Protein AF-A0A161HK12-F1 (afdb_monomer)

Mean predicted aligned error: 4.42 Å

Secondary structure (DSSP, 8-state):
-EE-TT-PEEPS--------EEEEEEEE-SSSTT-EEEEEEESS-S-EEEEETTTTEEEEE----PPPPGGG-TT-S-SS--EE--TT--EEEEE-SSEEEEEETTTTEEEEEEES-TT-------S--

Nearest PDB structures (foldseek):
  8fo9-assembly1_F  TM=5.777E-01  e=2.683E-02  Homo sapiens
  8u8b-assembly1_B  TM=6.575E-01  e=9.174E-02  Homo sapiens
  8fo7-assembly1_C  TM=6.459E-01  e=1.213E-01  Homo sapiens
  9cho-assembly1_A  TM=5.888E-01  e=7.336E-02  Homo sapiens
  8vh4-assembly1_A  TM=5.729E-01  e=1.604E-01  Homo sapiens

Sequence (129 aa):
QIITIRGEIQDAFDIHTNLHISDVAFQASFTEAHQYNVFGSSITQTDVLFVELSSGKVKMVKSLKEPLKPDEWPWNSKNRLIEGSGLFGQYLMTPSKESLFILDGRLNKLNCEITEVERGNTVIWVGEA

Organism: NCBI:txid1116239

Radius of gyration: 15.58 Å; Cα contacts (8 Å, |Δi|>4): 295; chains: 1; bounding box: 31×35×40 Å

Structure (mmCIF, N/CA/C/O backbone):
data_AF-A0A161HK12-F1
#
_entry.id   AF-A0A161HK12-F1
#
loop_
_atom_site.group_PDB
_atom_site.id
_atom_site.type_symbol
_atom_site.label_atom_id
_atom_site.label_alt_id
_atom_site.label_comp_id
_atom_site.label_asym_id
_atom_site.label_entity_id
_atom_site.label_seq_id
_atom_site.pdbx_PDB_ins_code
_atom_site.Cartn_x
_atom_site.Cartn_y
_atom_site.Cartn_z
_atom_site.occupancy
_atom_site.B_iso_or_equiv
_atom_site.auth_seq_id
_atom_site.auth_comp_id
_atom_site.auth_asym_id
_atom_site.auth_atom_id
_atom_site.pdbx_PDB_model_num
ATOM 1 N N . GLN A 1 1 ? 12.210 -8.780 -15.885 1.00 60.97 1 GLN A N 1
ATOM 2 C CA . GLN A 1 1 ? 11.974 -10.236 -15.998 1.00 60.97 1 GLN A CA 1
ATOM 3 C C . GLN A 1 1 ? 12.899 -10.781 -17.067 1.00 60.97 1 GLN A C 1
ATOM 5 O O . GLN A 1 1 ? 12.924 -10.233 -18.163 1.00 60.97 1 GLN A O 1
ATOM 10 N N . ILE A 1 2 ? 13.710 -11.779 -16.730 1.00 78.31 2 ILE A N 1
ATOM 11 C CA . ILE A 1 2 ? 14.674 -12.364 -17.664 1.00 78.31 2 ILE A CA 1
ATOM 12 C C . ILE A 1 2 ? 14.080 -13.694 -18.114 1.00 78.31 2 ILE A C 1
ATOM 14 O O . ILE A 1 2 ? 13.878 -14.592 -17.300 1.00 78.31 2 ILE A O 1
ATOM 18 N N . ILE A 1 3 ? 13.728 -13.780 -19.395 1.00 85.69 3 ILE A N 1
ATOM 19 C CA . ILE A 1 3 ? 13.258 -15.019 -20.016 1.00 85.69 3 ILE A CA 1
ATOM 20 C C . ILE A 1 3 ? 14.463 -15.635 -20.717 1.00 85.69 3 ILE A C 1
ATOM 22 O O . ILE A 1 3 ? 15.100 -14.980 -21.547 1.00 85.69 3 ILE A O 1
ATOM 26 N N . THR A 1 4 ? 14.813 -16.870 -20.369 1.00 87.56 4 THR A N 1
ATOM 27 C CA . THR A 1 4 ? 15.936 -17.556 -21.017 1.00 87.56 4 THR A CA 1
ATOM 28 C C . THR A 1 4 ? 15.602 -17.890 -22.468 1.00 87.56 4 THR A C 1
ATOM 30 O O . THR A 1 4 ? 14.441 -17.946 -22.868 1.00 87.56 4 THR A O 1
ATOM 33 N N . ILE A 1 5 ? 16.620 -18.223 -23.264 1.00 90.19 5 ILE A N 1
ATOM 34 C CA . ILE A 1 5 ? 16.427 -18.746 -24.629 1.00 90.19 5 ILE A CA 1
ATOM 35 C C . ILE A 1 5 ? 15.572 -20.029 -24.679 1.00 90.19 5 ILE A C 1
ATOM 37 O O . ILE A 1 5 ? 15.104 -20.409 -25.747 1.00 90.19 5 ILE A O 1
ATOM 41 N N . ARG A 1 6 ? 15.383 -20.707 -23.536 1.00 92.50 6 ARG A N 1
ATOM 42 C CA . ARG A 1 6 ? 14.535 -21.898 -23.384 1.00 92.50 6 ARG A CA 1
ATOM 43 C C . ARG A 1 6 ? 13.112 -21.567 -22.921 1.00 92.50 6 ARG A C 1
ATOM 45 O O . ARG A 1 6 ? 12.312 -22.480 -22.764 1.00 92.50 6 ARG A O 1
ATOM 52 N N . GLY A 1 7 ? 12.796 -20.289 -22.709 1.00 90.94 7 GLY A N 1
ATOM 53 C CA . GLY A 1 7 ? 11.497 -19.844 -22.204 1.00 90.94 7 GLY A CA 1
ATOM 54 C C . GLY A 1 7 ? 11.344 -19.955 -20.686 1.00 90.94 7 GLY A C 1
ATOM 55 O O . GLY A 1 7 ? 10.228 -19.860 -20.186 1.00 90.94 7 GLY A O 1
ATOM 56 N N . GLU A 1 8 ? 12.432 -20.159 -19.941 1.00 91.62 8 GLU A N 1
ATOM 57 C CA . GLU A 1 8 ? 12.371 -20.228 -18.478 1.00 91.62 8 GLU A CA 1
ATOM 58 C C . GLU A 1 8 ? 12.287 -18.810 -17.906 1.00 91.62 8 GLU A C 1
ATOM 60 O O . GLU A 1 8 ? 13.081 -17.937 -18.268 1.00 91.62 8 GLU A O 1
ATOM 65 N N . ILE A 1 9 ? 11.324 -18.585 -17.013 1.00 88.69 9 ILE A N 1
ATOM 66 C CA . ILE A 1 9 ? 11.205 -17.337 -16.260 1.00 88.69 9 ILE A CA 1
ATOM 67 C C . ILE A 1 9 ? 12.192 -17.406 -15.100 1.00 88.69 9 ILE A C 1
ATOM 69 O O . ILE A 1 9 ? 12.103 -18.309 -14.273 1.00 88.69 9 ILE A O 1
ATOM 73 N N . GLN A 1 10 ? 13.119 -16.454 -15.046 1.00 86.19 10 GLN A N 1
ATOM 74 C CA . GLN A 1 10 ? 14.027 -16.301 -13.914 1.00 86.19 10 GLN A CA 1
ATOM 75 C C . GLN A 1 10 ? 13.538 -15.213 -12.963 1.00 86.19 10 GLN A C 1
ATOM 77 O O . GLN A 1 10 ? 12.984 -14.192 -13.397 1.00 86.19 10 GLN A O 1
ATOM 82 N N . ASP A 1 11 ? 13.803 -15.423 -11.675 1.00 83.50 11 ASP A N 1
ATOM 83 C CA . ASP A 1 11 ? 13.587 -14.418 -10.644 1.00 83.50 11 ASP A CA 1
ATOM 84 C C . ASP A 1 11 ? 14.454 -13.191 -10.939 1.00 83.50 11 ASP A C 1
ATOM 86 O O . ASP A 1 11 ? 15.653 -13.296 -11.201 1.00 83.50 11 ASP A O 1
ATOM 90 N N . ALA A 1 12 ? 13.835 -12.008 -10.939 1.00 84.38 12 ALA A N 1
ATOM 91 C CA . ALA A 1 12 ? 14.561 -10.762 -11.177 1.00 84.38 12 ALA A CA 1
ATOM 92 C C . ALA A 1 12 ? 15.405 -10.362 -9.956 1.00 84.38 12 ALA A C 1
ATOM 94 O O . ALA A 1 12 ? 16.505 -9.836 -10.107 1.00 84.38 12 ALA A O 1
ATOM 95 N N . PHE A 1 13 ? 14.870 -10.600 -8.760 1.00 89.25 13 PHE A N 1
ATOM 96 C CA . PHE A 1 13 ? 15.496 -10.385 -7.461 1.00 89.25 13 PHE A CA 1
ATOM 97 C C . PHE A 1 13 ? 14.657 -11.084 -6.388 1.00 89.25 13 PHE A C 1
ATOM 99 O O . PHE A 1 13 ? 13.495 -11.418 -6.620 1.00 89.25 13 PHE A O 1
ATOM 106 N N . ASP A 1 14 ? 15.239 -11.235 -5.203 1.00 90.25 14 ASP A N 1
ATOM 107 C CA . ASP A 1 14 ? 14.567 -11.760 -4.020 1.00 90.25 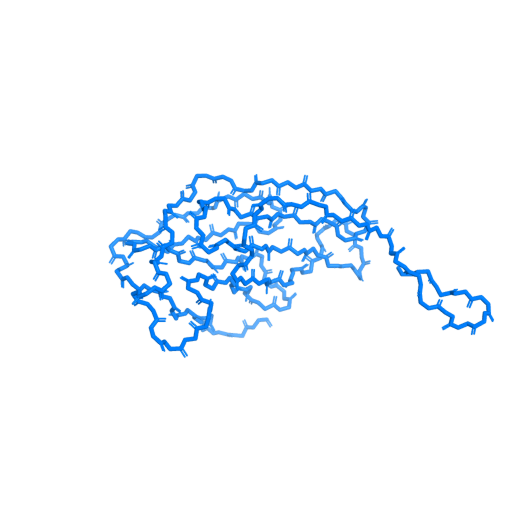14 ASP A CA 1
ATOM 108 C C . ASP A 1 14 ? 14.684 -10.748 -2.870 1.00 90.25 14 ASP A C 1
ATOM 110 O O . ASP A 1 14 ? 15.773 -10.241 -2.579 1.00 90.25 14 ASP A O 1
ATOM 114 N N . ILE A 1 15 ? 13.557 -10.418 -2.236 1.00 90.06 15 ILE A N 1
ATOM 115 C CA . ILE A 1 15 ? 13.480 -9.439 -1.148 1.00 90.06 15 ILE A CA 1
ATOM 116 C C . ILE A 1 15 ? 13.059 -10.147 0.127 1.00 90.06 15 ILE A C 1
ATOM 118 O O . ILE A 1 15 ? 11.923 -10.587 0.285 1.00 90.06 15 ILE A O 1
ATOM 122 N N . HIS A 1 16 ? 13.973 -10.139 1.089 1.00 91.38 16 HIS A N 1
ATOM 123 C CA . HIS A 1 16 ? 13.720 -10.635 2.428 1.00 91.38 16 HIS A CA 1
ATOM 124 C C . HIS A 1 16 ? 13.230 -9.486 3.307 1.00 91.38 16 HIS A C 1
ATOM 126 O O . HIS A 1 16 ? 13.942 -8.503 3.520 1.00 91.38 16 HIS A O 1
ATOM 132 N N . THR A 1 17 ? 12.015 -9.613 3.833 1.00 89.00 17 THR A N 1
ATOM 133 C CA . THR A 1 17 ? 11.422 -8.646 4.758 1.00 89.00 17 THR A CA 1
ATOM 134 C C . THR A 1 17 ? 10.916 -9.348 6.009 1.00 89.00 17 THR A C 1
ATOM 136 O O . THR A 1 17 ? 10.403 -10.461 5.956 1.00 89.00 17 THR A O 1
ATOM 139 N N . ASN A 1 18 ? 11.058 -8.682 7.150 1.00 91.81 18 ASN A N 1
ATOM 140 C CA . ASN A 1 18 ? 10.428 -9.079 8.406 1.00 91.81 18 ASN A CA 1
ATOM 141 C C . ASN A 1 18 ? 8.999 -8.521 8.538 1.00 91.81 18 ASN A C 1
ATOM 143 O O . ASN A 1 18 ? 8.345 -8.734 9.561 1.00 91.81 18 ASN A O 1
ATOM 147 N N . LEU A 1 19 ? 8.520 -7.774 7.538 1.00 92.94 19 LEU A N 1
ATOM 148 C CA . LEU A 1 19 ? 7.163 -7.253 7.500 1.00 92.94 19 LEU A CA 1
ATOM 149 C C . LEU A 1 19 ? 6.181 -8.395 7.223 1.00 92.94 19 LEU A C 1
ATOM 151 O O . LEU A 1 19 ? 6.286 -9.082 6.209 1.00 92.94 19 LEU A O 1
ATOM 155 N N . HIS A 1 20 ? 5.211 -8.586 8.111 1.00 94.62 20 HIS A N 1
ATOM 156 C CA . HIS A 1 20 ? 4.135 -9.545 7.886 1.00 94.62 20 HIS A CA 1
ATOM 157 C C . HIS A 1 20 ? 3.128 -8.899 6.936 1.00 94.62 20 HIS A C 1
ATOM 159 O O . HIS A 1 20 ? 2.291 -8.119 7.380 1.00 94.62 20 HIS A O 1
ATOM 165 N N . ILE A 1 21 ? 3.254 -9.157 5.633 1.00 95.94 21 ILE A N 1
ATOM 166 C CA . ILE A 1 21 ? 2.452 -8.478 4.606 1.00 95.94 21 ILE A CA 1
ATOM 167 C C . ILE A 1 21 ? 0.961 -8.801 4.774 1.00 95.94 21 ILE A C 1
ATOM 169 O O . ILE A 1 21 ? 0.581 -9.970 4.786 1.00 95.94 21 ILE A O 1
ATOM 173 N N . SER A 1 22 ? 0.128 -7.761 4.896 1.00 96.12 22 SER A N 1
ATOM 174 C CA . SER A 1 22 ? -1.340 -7.875 4.938 1.00 96.12 22 SER A CA 1
ATOM 175 C C . SER A 1 22 ? -1.927 -7.755 3.536 1.00 96.12 22 SER A C 1
ATOM 177 O O . SER A 1 22 ? -2.742 -8.578 3.124 1.00 96.12 22 SER A O 1
ATOM 179 N N . ASP A 1 23 ? -1.474 -6.758 2.777 1.00 96.75 23 ASP A N 1
ATOM 180 C CA . ASP A 1 23 ? -1.949 -6.479 1.429 1.00 96.75 23 ASP A CA 1
ATOM 181 C C . ASP A 1 23 ? -0.864 -5.818 0.571 1.00 96.75 23 ASP A C 1
ATOM 183 O O . ASP A 1 23 ? 0.114 -5.281 1.100 1.00 96.75 23 ASP A O 1
ATOM 187 N N . VAL A 1 24 ? -1.034 -5.852 -0.753 1.00 96.62 24 VAL A N 1
ATOM 188 C CA . VAL A 1 24 ? -0.117 -5.228 -1.715 1.00 96.62 24 VAL A CA 1
ATOM 189 C C . VAL A 1 24 ? -0.861 -4.447 -2.794 1.00 96.62 24 VAL A C 1
ATOM 191 O O . VAL A 1 24 ? -1.854 -4.917 -3.341 1.00 96.62 24 VAL A O 1
ATOM 194 N N . ALA A 1 25 ? -0.318 -3.287 -3.155 1.00 96.31 25 ALA A N 1
ATOM 195 C CA . ALA A 1 25 ? -0.808 -2.439 -4.235 1.00 96.31 25 ALA A CA 1
ATOM 196 C C . ALA A 1 25 ? 0.284 -2.197 -5.280 1.00 96.31 25 ALA A C 1
ATOM 198 O O . ALA A 1 25 ? 1.445 -1.947 -4.941 1.00 96.31 25 ALA A O 1
ATOM 199 N N . PHE A 1 26 ? -0.108 -2.221 -6.553 1.00 94.81 26 PHE A N 1
ATOM 200 C CA . PHE A 1 26 ? 0.763 -1.886 -7.676 1.00 94.81 26 PHE A CA 1
ATOM 201 C C . PHE A 1 26 ? 0.544 -0.435 -8.092 1.00 94.81 26 PHE A C 1
ATOM 203 O O . PHE A 1 26 ? -0.574 -0.023 -8.393 1.00 94.81 26 PHE A O 1
ATOM 210 N N . GLN A 1 27 ? 1.631 0.325 -8.140 1.00 94.88 27 GLN A N 1
ATOM 211 C CA . GLN A 1 27 ? 1.657 1.725 -8.546 1.00 94.88 27 GLN A CA 1
ATOM 212 C C . GLN A 1 27 ? 2.493 1.843 -9.818 1.00 94.88 27 GLN A C 1
ATOM 214 O O . GLN A 1 27 ? 3.619 1.350 -9.850 1.00 94.88 27 GLN A O 1
ATOM 219 N N . ALA A 1 28 ? 1.978 2.493 -10.862 1.00 93.56 28 ALA A N 1
ATOM 220 C CA . ALA A 1 28 ? 2.785 2.776 -12.050 1.00 93.56 28 ALA A CA 1
ATOM 221 C C . ALA A 1 28 ? 4.045 3.564 -11.651 1.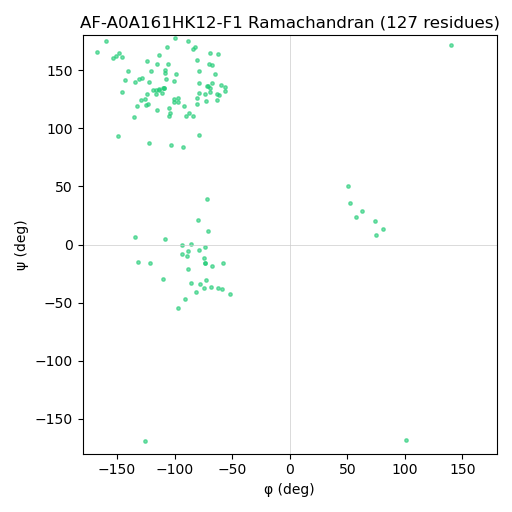00 93.56 28 ALA A C 1
ATOM 223 O O . ALA A 1 28 ? 3.973 4.488 -10.835 1.00 93.56 28 ALA A O 1
ATOM 224 N N . SER A 1 29 ? 5.205 3.184 -12.188 1.00 93.06 29 SER A N 1
ATOM 225 C CA . SER A 1 29 ? 6.460 3.852 -11.855 1.00 93.06 29 SER A CA 1
ATOM 226 C C . SER A 1 29 ? 6.487 5.270 -12.426 1.00 93.06 29 SER A C 1
ATOM 228 O O . SER A 1 29 ? 6.145 5.508 -13.583 1.00 93.06 29 SER A O 1
ATOM 230 N N . PHE A 1 30 ? 6.920 6.223 -11.599 1.00 91.81 30 PHE A N 1
ATOM 231 C CA . PHE A 1 30 ? 7.114 7.621 -11.996 1.00 91.81 30 PHE A CA 1
ATOM 232 C C . PHE A 1 30 ? 8.521 7.903 -12.536 1.00 91.81 30 PHE A C 1
ATOM 234 O O . PHE A 1 30 ? 8.765 9.000 -13.039 1.00 91.81 30 PHE A O 1
ATOM 241 N N . THR A 1 31 ? 9.442 6.950 -12.392 1.00 91.69 31 THR A N 1
ATOM 242 C CA . THR A 1 31 ? 10.855 7.068 -12.781 1.00 91.69 31 THR A CA 1
ATOM 243 C C . THR A 1 31 ? 11.198 6.206 -13.990 1.00 91.69 31 THR A C 1
ATOM 245 O O . THR A 1 31 ? 12.053 6.594 -14.777 1.00 91.69 31 THR A O 1
ATOM 248 N N . GLU A 1 32 ? 10.503 5.082 -14.175 1.00 92.38 32 GLU A N 1
ATOM 249 C CA . GLU A 1 32 ? 10.813 4.075 -15.192 1.00 92.38 32 GLU A CA 1
ATOM 250 C C . GLU A 1 32 ? 9.590 3.791 -16.073 1.00 92.38 32 GLU A C 1
ATOM 252 O O . GLU A 1 32 ? 8.516 3.434 -15.586 1.00 92.38 32 GLU A O 1
ATOM 257 N N . ALA A 1 33 ? 9.743 3.932 -17.391 1.00 90.44 33 ALA A N 1
ATOM 258 C CA . ALA A 1 33 ? 8.649 3.717 -18.334 1.00 90.44 33 ALA A CA 1
ATOM 259 C C . ALA A 1 33 ? 8.218 2.241 -18.378 1.00 90.44 33 ALA A C 1
ATOM 261 O O . ALA A 1 33 ? 9.053 1.338 -18.410 1.00 90.44 33 ALA A O 1
ATOM 262 N N . HIS A 1 34 ? 6.904 1.997 -18.431 1.00 88.81 34 HIS A N 1
ATOM 263 C CA . HIS A 1 34 ? 6.308 0.651 -18.470 1.00 88.81 34 HIS A CA 1
ATOM 264 C C . HIS A 1 34 ? 6.696 -0.253 -17.287 1.00 88.81 34 HIS A C 1
ATOM 266 O O . HIS A 1 34 ? 6.648 -1.477 -17.399 1.00 88.81 34 HIS A O 1
ATOM 272 N N . GLN A 1 35 ? 7.080 0.341 -16.157 1.00 91.94 35 GLN A N 1
ATOM 273 C CA . GLN A 1 35 ? 7.383 -0.374 -14.923 1.00 91.94 35 GLN A CA 1
ATOM 274 C C . GLN A 1 35 ? 6.372 -0.032 -13.834 1.00 91.94 35 GLN A C 1
ATOM 276 O O . GLN A 1 35 ? 5.657 0.969 -13.903 1.00 91.94 35 GLN A O 1
ATOM 281 N N . TYR A 1 36 ? 6.346 -0.870 -12.806 1.00 93.56 36 TYR A N 1
ATOM 282 C CA . TYR A 1 36 ? 5.536 -0.681 -11.611 1.00 93.56 36 TYR A CA 1
ATOM 283 C C . TYR A 1 36 ? 6.423 -0.691 -10.370 1.00 93.56 36 TYR A C 1
ATOM 285 O O . TYR A 1 36 ? 7.515 -1.252 -10.364 1.00 93.56 36 TYR A O 1
ATOM 293 N N . ASN A 1 37 ? 5.911 -0.096 -9.307 1.00 95.25 37 ASN A N 1
ATOM 294 C CA . ASN A 1 37 ? 6.413 -0.215 -7.953 1.00 95.25 37 ASN A CA 1
ATOM 295 C C . ASN A 1 37 ? 5.351 -0.914 -7.102 1.00 95.25 37 ASN A C 1
ATOM 297 O O . ASN A 1 37 ? 4.158 -0.865 -7.415 1.00 95.25 37 ASN A O 1
ATOM 301 N N . VAL A 1 38 ? 5.780 -1.550 -6.019 1.00 96.19 38 VAL A N 1
ATOM 302 C CA . VAL A 1 38 ? 4.890 -2.251 -5.090 1.00 96.19 38 VAL A CA 1
ATOM 303 C C . VAL A 1 38 ? 4.895 -1.540 -3.753 1.00 96.19 38 VAL A C 1
ATOM 305 O O . VAL A 1 38 ? 5.957 -1.220 -3.218 1.00 96.19 38 VAL A O 1
ATOM 308 N N . PHE A 1 39 ? 3.704 -1.338 -3.201 1.00 97.69 39 PHE A N 1
ATOM 309 C CA . PHE A 1 39 ? 3.517 -0.971 -1.806 1.00 97.69 39 PHE A CA 1
ATOM 310 C C . PHE A 1 39 ? 2.906 -2.146 -1.047 1.00 97.69 39 PHE A C 1
ATOM 312 O O . PHE A 1 39 ? 1.962 -2.755 -1.538 1.00 97.69 39 PHE A O 1
ATOM 319 N N . GLY A 1 40 ? 3.431 -2.465 0.134 1.00 97.44 40 GLY A N 1
ATOM 320 C CA . GLY A 1 40 ? 2.953 -3.561 0.975 1.00 97.44 40 GLY A CA 1
ATOM 321 C C . GLY A 1 40 ? 2.592 -3.081 2.374 1.00 97.44 40 GLY A C 1
ATOM 322 O O . GLY A 1 40 ? 3.443 -2.547 3.086 1.00 97.44 40 GLY A O 1
ATOM 323 N N . SER A 1 41 ? 1.340 -3.265 2.778 1.00 97.44 41 SER A N 1
ATOM 324 C CA . SER A 1 41 ? 0.886 -2.984 4.140 1.00 97.44 41 SER A CA 1
ATOM 325 C C . SER A 1 41 ? 1.256 -4.134 5.081 1.00 97.44 41 SER A C 1
ATOM 327 O O . SER A 1 41 ? 1.487 -5.262 4.646 1.00 97.44 41 SER A O 1
ATOM 329 N N . SER A 1 42 ? 1.303 -3.864 6.386 1.00 97.00 42 SER A N 1
ATOM 330 C CA . SER A 1 42 ? 1.587 -4.887 7.396 1.00 97.00 42 SER A CA 1
ATOM 331 C C . SER A 1 42 ? 0.367 -5.275 8.227 1.00 97.00 42 SER A C 1
ATOM 333 O O . SER A 1 42 ? -0.482 -4.436 8.529 1.00 97.00 42 SER A O 1
ATOM 335 N N . ILE A 1 43 ? 0.334 -6.545 8.640 1.00 96.00 43 ILE A N 1
ATOM 336 C CA . ILE A 1 43 ? -0.636 -7.121 9.571 1.00 96.00 43 ILE A CA 1
ATOM 337 C C . ILE A 1 43 ? -0.447 -6.568 10.985 1.00 96.00 43 ILE A C 1
ATOM 339 O O . ILE A 1 43 ? -1.427 -6.392 11.703 1.00 96.00 43 ILE A O 1
ATOM 343 N N . THR A 1 44 ? 0.789 -6.320 11.414 1.00 94.88 44 THR A N 1
ATOM 344 C CA . THR A 1 44 ? 1.104 -6.004 12.821 1.00 94.88 44 THR A CA 1
ATOM 345 C C . THR A 1 44 ? 2.002 -4.793 12.999 1.00 94.88 44 THR A C 1
ATOM 347 O O . THR A 1 44 ? 2.136 -4.305 14.111 1.00 94.88 44 THR A O 1
ATOM 350 N N . GLN A 1 45 ? 2.654 -4.331 11.939 1.00 96.81 45 GLN A N 1
ATOM 351 C CA . GLN A 1 45 ? 3.628 -3.252 11.997 1.00 96.81 45 GLN A CA 1
ATOM 352 C C . GLN A 1 45 ? 3.035 -1.965 11.422 1.00 96.81 45 GLN A C 1
ATOM 354 O O . GLN A 1 45 ? 2.115 -1.976 10.600 1.00 96.81 45 GLN A O 1
ATOM 359 N N . THR A 1 46 ? 3.581 -0.832 11.851 1.00 97.00 46 THR A N 1
ATOM 360 C CA . THR A 1 46 ? 3.105 0.486 11.430 1.00 97.00 46 THR A CA 1
ATOM 361 C C . THR A 1 46 ? 3.589 0.855 10.035 1.00 97.00 46 THR A C 1
ATOM 363 O O . THR A 1 46 ? 2.836 1.467 9.284 1.00 97.00 46 THR A O 1
ATOM 366 N N . ASP A 1 47 ? 4.789 0.435 9.647 1.00 96.44 47 ASP A N 1
ATOM 367 C CA . ASP A 1 47 ? 5.397 0.795 8.369 1.00 96.44 47 ASP A CA 1
ATOM 368 C C . ASP A 1 47 ? 4.714 0.144 7.148 1.00 96.44 47 ASP A C 1
ATOM 370 O O . ASP A 1 47 ? 4.121 -0.934 7.229 1.00 96.44 47 ASP A O 1
ATOM 374 N N . VAL A 1 48 ? 4.861 0.792 5.990 1.00 97.75 48 VAL A N 1
ATOM 375 C CA . VAL A 1 48 ? 4.504 0.253 4.668 1.00 97.75 48 VAL A CA 1
ATOM 376 C C . VAL A 1 48 ? 5.780 -0.006 3.872 1.00 97.75 48 VAL A C 1
ATOM 378 O O . VAL A 1 48 ? 6.648 0.863 3.762 1.00 97.75 48 VAL A O 1
ATOM 381 N N . LEU A 1 49 ? 5.897 -1.200 3.304 1.00 97.88 49 LEU A N 1
ATOM 382 C CA . LEU A 1 49 ? 6.973 -1.571 2.393 1.00 97.88 49 LEU A CA 1
ATOM 383 C C . LEU A 1 49 ? 6.793 -0.845 1.059 1.00 97.88 49 LEU A C 1
ATOM 385 O O . LEU A 1 49 ? 5.695 -0.826 0.520 1.00 97.88 49 LEU A O 1
ATOM 389 N N . PHE A 1 50 ? 7.867 -0.303 0.502 1.00 97.56 50 PHE A N 1
ATOM 390 C CA . PHE A 1 50 ? 7.959 0.139 -0.886 1.00 97.56 50 PHE A CA 1
ATOM 391 C C . PHE A 1 50 ? 9.058 -0.655 -1.589 1.00 97.56 50 PHE A C 1
ATOM 393 O O . PHE A 1 50 ? 10.171 -0.759 -1.065 1.00 97.56 50 PHE A O 1
ATOM 400 N N . VAL A 1 51 ? 8.763 -1.157 -2.784 1.00 96.81 51 VAL A N 1
ATOM 401 C CA . VAL A 1 51 ? 9.714 -1.846 -3.658 1.00 96.81 51 VAL A CA 1
ATOM 402 C C . VAL A 1 51 ? 9.661 -1.239 -5.053 1.00 96.81 51 VAL A C 1
ATOM 404 O O . VAL A 1 51 ? 8.609 -1.219 -5.692 1.00 96.81 51 VAL A O 1
ATOM 407 N N . GLU A 1 52 ? 10.810 -0.797 -5.550 1.00 95.44 52 GLU A N 1
ATOM 408 C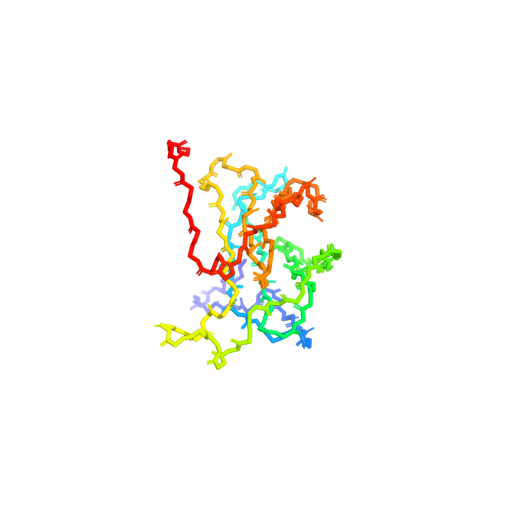 CA . GLU A 1 52 ? 10.988 -0.427 -6.951 1.00 95.44 52 GLU A CA 1
ATOM 409 C C . GLU A 1 52 ? 11.294 -1.685 -7.776 1.00 95.44 52 GLU A C 1
ATOM 411 O O . GLU A 1 52 ? 12.366 -2.272 -7.631 1.00 95.44 52 GLU A O 1
ATOM 416 N N . LEU A 1 53 ? 10.367 -2.128 -8.637 1.00 93.12 53 LEU A N 1
ATOM 417 C CA . LEU A 1 53 ? 10.526 -3.408 -9.349 1.00 93.12 53 LEU A CA 1
ATOM 418 C C . LEU A 1 53 ? 11.567 -3.360 -10.474 1.00 93.12 53 LEU A C 1
ATOM 420 O O . LEU A 1 53 ? 12.004 -4.408 -10.942 1.00 93.12 53 LEU A O 1
ATOM 424 N N . SER A 1 54 ? 11.974 -2.174 -10.927 1.00 92.31 54 SER A N 1
ATOM 425 C CA . SER A 1 54 ? 13.028 -2.047 -11.939 1.00 92.31 54 SER A CA 1
ATOM 426 C C . SER A 1 54 ? 14.418 -2.358 -11.378 1.00 92.31 54 SER A C 1
ATOM 428 O O . SER A 1 54 ? 15.273 -2.853 -12.109 1.00 92.31 54 SER A O 1
ATOM 430 N N . SER A 1 55 ? 14.643 -2.082 -10.089 1.00 92.31 55 SER A N 1
ATOM 431 C CA . SER A 1 55 ? 15.959 -2.161 -9.445 1.00 92.31 55 SER A CA 1
ATOM 432 C C . SER A 1 55 ? 16.020 -3.129 -8.260 1.00 92.31 55 SER A C 1
ATOM 434 O O . SER A 1 55 ? 17.110 -3.477 -7.811 1.00 92.31 55 SER A O 1
ATOM 436 N N . GLY A 1 56 ? 14.870 -3.540 -7.720 1.00 92.81 56 GLY A N 1
ATOM 437 C CA . GLY A 1 56 ? 14.768 -4.282 -6.461 1.00 92.81 56 GLY A CA 1
ATOM 438 C C . GLY A 1 56 ? 15.000 -3.412 -5.219 1.00 92.81 56 GLY A C 1
ATOM 439 O O . GLY A 1 56 ? 15.117 -3.935 -4.111 1.00 92.81 56 GLY A O 1
ATOM 440 N N . LYS A 1 57 ? 15.092 -2.082 -5.363 1.00 94.75 57 LYS A N 1
ATOM 441 C CA . LYS A 1 57 ? 15.350 -1.177 -4.240 1.00 94.75 57 LYS A CA 1
ATOM 442 C C . LYS A 1 57 ? 14.159 -1.125 -3.291 1.00 94.75 57 LYS A C 1
ATOM 444 O O . LYS A 1 57 ? 13.029 -0.858 -3.692 1.00 94.75 57 LYS A O 1
ATOM 449 N N . VAL A 1 58 ? 14.455 -1.284 -2.005 1.00 95.75 58 VAL A N 1
ATOM 450 C CA . VAL A 1 58 ? 13.461 -1.301 -0.930 1.00 95.75 58 VAL A CA 1
ATOM 451 C C . VAL A 1 58 ? 13.522 -0.021 -0.099 1.00 95.75 58 VAL A C 1
ATOM 453 O O . VAL A 1 58 ? 14.600 0.510 0.182 1.00 95.75 58 VAL A O 1
ATOM 456 N N . LYS A 1 59 ? 12.360 0.471 0.333 1.00 96.00 59 LYS A N 1
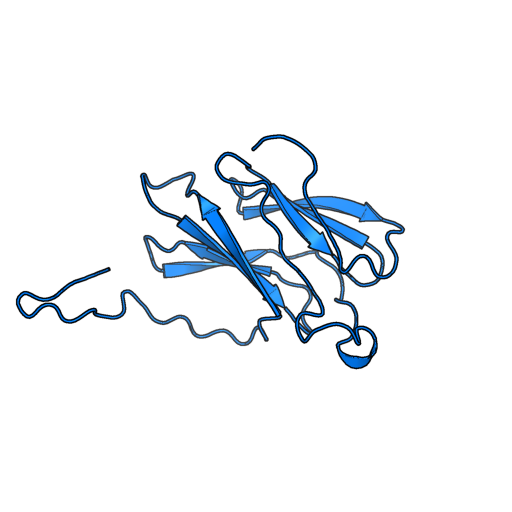ATOM 457 C CA . LYS A 1 59 ? 12.218 1.562 1.307 1.00 96.00 59 LYS A CA 1
ATOM 458 C C . LYS A 1 59 ? 11.064 1.255 2.259 1.00 96.00 59 LYS A C 1
ATOM 460 O O . LYS A 1 59 ? 10.080 0.652 1.862 1.00 96.00 59 LYS A O 1
ATOM 465 N N . MET A 1 60 ? 11.163 1.733 3.496 1.00 96.44 60 MET A N 1
ATOM 466 C CA . MET A 1 60 ? 10.043 1.730 4.439 1.00 96.44 60 MET A CA 1
ATOM 467 C C . MET A 1 60 ? 9.412 3.120 4.499 1.00 96.44 60 MET A C 1
ATOM 469 O O . MET A 1 60 ? 10.102 4.116 4.744 1.00 96.44 60 MET A O 1
ATOM 473 N N . VAL A 1 61 ? 8.105 3.189 4.270 1.00 97.06 61 VAL A N 1
ATOM 474 C CA . VAL A 1 61 ? 7.288 4.377 4.510 1.00 97.06 61 VAL A CA 1
ATOM 475 C C . VAL A 1 61 ? 6.828 4.335 5.963 1.00 97.06 61 VAL A C 1
ATOM 477 O O . VAL A 1 61 ? 6.083 3.443 6.360 1.00 97.06 61 VAL A O 1
ATOM 480 N N . LYS A 1 62 ? 7.323 5.293 6.749 1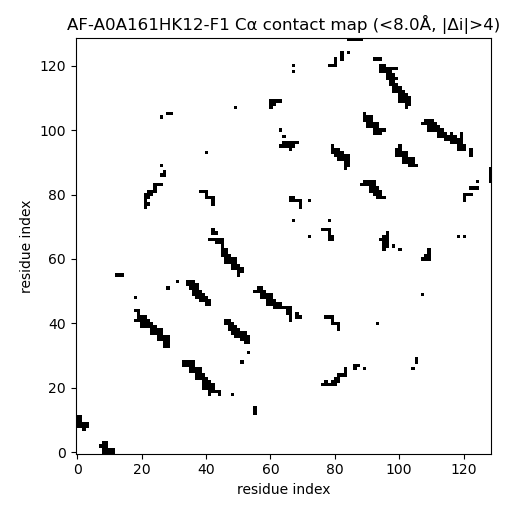.00 95.38 62 LYS A N 1
ATOM 481 C CA . LYS A 1 62 ? 7.134 5.364 8.202 1.00 95.38 62 LYS A CA 1
ATOM 482 C C . LYS A 1 62 ? 6.025 6.340 8.591 1.00 95.38 62 LYS A C 1
ATOM 484 O O . LYS A 1 62 ? 5.498 7.058 7.742 1.00 95.38 62 LYS A O 1
ATOM 489 N N . SER A 1 63 ? 5.765 6.419 9.897 1.00 95.19 63 SER A N 1
ATOM 490 C CA . SER A 1 63 ? 4.849 7.378 10.537 1.00 95.19 63 SER A CA 1
ATOM 491 C C . SER A 1 63 ? 3.361 7.092 10.337 1.00 95.19 63 SER A C 1
ATOM 493 O O . SER A 1 63 ? 2.540 7.987 10.512 1.00 95.19 63 SER A O 1
ATOM 495 N N . LEU A 1 64 ? 3.002 5.854 9.999 1.00 96.75 64 LEU A N 1
ATOM 496 C CA . LEU A 1 64 ? 1.619 5.405 10.107 1.00 96.75 64 LEU A CA 1
ATOM 497 C C . LEU A 1 64 ? 1.368 4.834 11.516 1.00 96.75 64 LEU A C 1
ATOM 499 O O . LEU A 1 64 ? 2.282 4.724 12.336 1.00 96.75 64 LEU A O 1
ATOM 503 N N . LYS A 1 65 ? 0.115 4.478 11.798 1.00 97.19 65 LYS A N 1
ATOM 504 C CA . LYS A 1 65 ? -0.332 3.930 13.087 1.00 97.19 65 LYS A CA 1
ATOM 505 C C . LYS A 1 65 ? -0.630 2.434 13.002 1.00 97.19 65 LYS A C 1
ATOM 507 O O . LYS A 1 65 ? -0.669 1.863 11.912 1.00 97.19 65 LYS A O 1
ATOM 512 N N . GLU A 1 66 ? -0.839 1.830 14.168 1.00 96.25 66 GLU A N 1
ATOM 513 C CA . GLU A 1 66 ? -1.122 0.402 14.324 1.00 96.25 66 GLU A CA 1
ATOM 514 C C . GLU A 1 66 ? -2.347 -0.036 13.501 1.00 96.25 66 GLU A C 1
ATOM 516 O O . GLU A 1 66 ? -3.393 0.626 13.567 1.00 96.25 66 GLU A O 1
ATOM 521 N N . PRO A 1 67 ? -2.254 -1.138 12.734 1.00 96.12 67 PRO A N 1
ATOM 522 C CA . PRO A 1 67 ? -3.412 -1.710 12.060 1.00 96.12 67 PRO A CA 1
ATOM 523 C C . PRO A 1 67 ? -4.484 -2.182 13.042 1.00 96.12 67 PRO A C 1
ATOM 525 O O . PRO A 1 67 ? -4.241 -2.387 14.234 1.00 96.12 67 PRO A O 1
ATOM 528 N N . LEU A 1 68 ? -5.685 -2.408 12.511 1.00 95.31 68 LEU A N 1
ATOM 529 C CA . LEU A 1 68 ? -6.713 -3.161 13.219 1.00 95.31 68 LEU A CA 1
ATOM 530 C C . LEU A 1 68 ? -6.181 -4.572 13.508 1.00 95.31 68 LEU A C 1
ATOM 532 O O . LEU A 1 68 ? -5.553 -5.170 12.634 1.00 95.31 68 LEU A O 1
ATOM 536 N N . LYS A 1 69 ? -6.399 -5.135 14.700 1.00 94.06 69 LYS A N 1
ATOM 537 C CA . LYS A 1 69 ? -5.897 -6.492 14.974 1.00 94.06 69 LYS A CA 1
ATOM 538 C C . LYS A 1 69 ? -6.605 -7.511 14.071 1.00 94.06 69 LYS A C 1
ATOM 540 O O . LYS A 1 69 ? -7.794 -7.335 13.808 1.00 94.06 69 LYS A O 1
ATOM 545 N N . PRO A 1 70 ? -5.937 -8.599 13.644 1.00 92.56 70 PRO A N 1
ATOM 546 C CA . PRO A 1 70 ? -6.577 -9.638 12.833 1.00 92.56 70 PRO A CA 1
ATOM 547 C C . PRO A 1 70 ? -7.877 -10.177 13.445 1.00 92.56 70 PRO A C 1
ATOM 549 O O . PRO A 1 70 ? -8.884 -10.269 12.755 1.00 92.56 70 PRO A O 1
ATOM 552 N N . ASP A 1 71 ? -7.891 -10.419 14.759 1.00 92.88 71 ASP A N 1
ATOM 553 C CA . ASP A 1 71 ? -9.071 -10.924 15.478 1.00 92.88 71 ASP A CA 1
ATOM 554 C C . ASP A 1 71 ? -10.234 -9.912 15.539 1.00 92.88 71 ASP A C 1
ATOM 556 O O . ASP A 1 71 ? -11.377 -10.281 15.801 1.00 92.88 71 ASP A O 1
ATOM 560 N N . GLU A 1 72 ? -9.959 -8.626 15.300 1.00 92.50 72 GLU A N 1
ATOM 561 C CA . GLU A 1 72 ? -10.965 -7.559 15.243 1.00 92.50 72 GLU A CA 1
ATOM 562 C C . GLU A 1 72 ? -11.558 -7.395 13.826 1.00 92.50 72 GLU A C 1
ATOM 564 O O . GLU A 1 72 ? -12.504 -6.620 13.651 1.00 92.50 72 GLU A O 1
ATOM 569 N N . TRP A 1 73 ? -11.044 -8.122 12.822 1.00 91.88 73 TRP A N 1
ATOM 570 C CA . TRP A 1 73 ? -11.488 -8.072 11.425 1.00 91.88 73 TRP A CA 1
ATOM 571 C C . TRP A 1 73 ? -11.944 -9.452 10.907 1.00 91.88 73 TRP A C 1
ATOM 573 O O . TRP A 1 73 ? -11.169 -10.179 10.290 1.00 91.88 73 TRP A O 1
ATOM 583 N N . PRO A 1 74 ? -13.221 -9.831 11.098 1.00 90.38 74 PRO A N 1
ATOM 584 C CA . PRO A 1 74 ? -13.692 -11.189 10.802 1.00 90.38 74 PRO A CA 1
ATOM 585 C C . PRO A 1 74 ? -13.959 -11.461 9.311 1.00 90.38 74 PRO A C 1
ATOM 587 O O . PRO A 1 74 ? -14.325 -12.577 8.949 1.00 90.38 74 PRO A O 1
ATOM 590 N N . TRP A 1 75 ? -13.842 -10.453 8.443 1.00 90.38 75 TRP A N 1
ATOM 591 C CA . TRP A 1 75 ? -14.327 -10.535 7.062 1.00 90.38 75 TRP A CA 1
ATOM 592 C C . TRP A 1 75 ? -13.323 -11.160 6.090 1.00 90.38 75 TRP A C 1
ATOM 594 O O . TRP A 1 75 ? -13.731 -11.818 5.135 1.00 90.38 75 TRP A O 1
ATOM 604 N N . ASN A 1 76 ? -12.020 -10.952 6.300 1.00 88.38 76 ASN A N 1
ATOM 605 C CA . ASN A 1 76 ? -10.951 -11.568 5.512 1.00 88.38 76 ASN A CA 1
ATOM 606 C C . ASN A 1 76 ? -9.615 -11.548 6.280 1.00 88.38 76 ASN A C 1
ATOM 608 O O . ASN A 1 76 ? -9.510 -10.960 7.352 1.00 88.38 76 ASN A O 1
ATOM 612 N N . SER A 1 77 ? -8.576 -12.166 5.716 1.00 89.62 77 SER A N 1
ATOM 613 C CA . SER A 1 77 ? -7.236 -12.206 6.320 1.00 89.62 77 SER A CA 1
ATOM 614 C C . SER A 1 77 ? -6.451 -10.889 6.218 1.00 89.62 77 SER A C 1
ATOM 616 O O . SER A 1 77 ? -5.407 -10.758 6.852 1.00 89.62 77 SER A O 1
ATOM 618 N N . LYS A 1 78 ? -6.920 -9.926 5.414 1.00 94.00 78 LYS A N 1
ATOM 619 C CA . LYS A 1 78 ? -6.276 -8.628 5.178 1.00 94.00 78 LYS A CA 1
ATOM 620 C C . LYS A 1 78 ? -6.822 -7.592 6.158 1.00 94.00 78 LYS A C 1
ATOM 622 O O . LYS A 1 78 ? -7.727 -6.818 5.852 1.00 94.00 78 LYS A O 1
ATOM 627 N N . ASN A 1 79 ? -6.261 -7.557 7.358 1.00 94.81 79 ASN A N 1
ATOM 628 C CA . ASN A 1 79 ? -6.624 -6.597 8.408 1.00 94.81 79 ASN A CA 1
ATOM 629 C C . ASN A 1 79 ? -6.115 -5.157 8.167 1.00 94.81 79 ASN A C 1
ATOM 631 O O . ASN A 1 79 ? -6.371 -4.274 8.988 1.00 94.81 79 ASN A O 1
ATOM 635 N N . ARG A 1 80 ? -5.376 -4.926 7.072 1.00 96.12 80 ARG A N 1
ATOM 636 C CA . ARG A 1 80 ? -4.904 -3.608 6.649 1.00 96.12 80 ARG A CA 1
ATOM 637 C C . ARG A 1 80 ? -4.800 -3.529 5.127 1.00 96.12 80 ARG A C 1
ATOM 639 O O . ARG A 1 80 ? -3.766 -3.877 4.563 1.00 96.12 80 ARG A O 1
ATOM 646 N N . LEU A 1 81 ? -5.845 -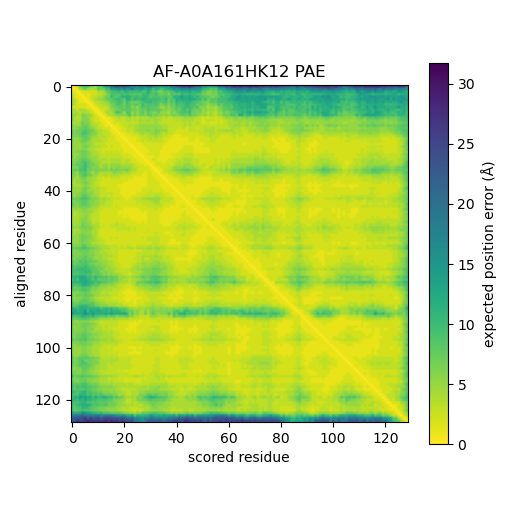3.059 4.457 1.00 95.75 81 LEU A N 1
ATOM 647 C CA . LEU A 1 81 ? -5.815 -2.907 2.995 1.00 95.75 81 LEU A CA 1
ATOM 648 C C . LEU A 1 81 ? -4.836 -1.815 2.540 1.00 95.75 81 LEU A C 1
ATOM 650 O O . LEU A 1 81 ? -4.551 -0.864 3.277 1.00 95.75 81 LEU A O 1
ATOM 654 N N . ILE A 1 82 ? -4.332 -1.934 1.315 1.00 97.00 82 ILE A N 1
ATOM 655 C CA . ILE A 1 82 ? -3.666 -0.831 0.624 1.00 97.00 82 ILE A CA 1
ATOM 656 C C . ILE A 1 82 ? -4.211 -0.710 -0.797 1.00 97.00 82 ILE A C 1
ATOM 658 O O . ILE A 1 82 ? -4.104 -1.626 -1.597 1.00 97.00 82 ILE A O 1
ATOM 662 N N . GLU A 1 83 ? -4.799 0.439 -1.112 1.00 95.50 83 GLU A N 1
ATOM 663 C CA . GLU A 1 83 ? -5.532 0.640 -2.363 1.00 95.50 83 GLU A CA 1
ATOM 664 C C . GLU A 1 83 ? -4.953 1.820 -3.141 1.00 95.50 83 GLU A C 1
ATOM 666 O O . GLU A 1 83 ? -4.925 2.954 -2.651 1.00 95.50 83 GLU A O 1
ATOM 671 N N . GLY A 1 84 ? -4.493 1.570 -4.366 1.00 94.75 84 GLY A N 1
ATOM 672 C CA . GLY A 1 84 ? -4.020 2.613 -5.279 1.00 94.75 84 GLY A CA 1
ATOM 673 C C . GLY A 1 84 ? -5.178 3.354 -5.949 1.00 94.75 84 GLY A C 1
ATOM 674 O O . GLY A 1 84 ? -6.221 2.768 -6.218 1.00 94.75 84 GLY A O 1
ATOM 675 N N . SER A 1 85 ? -4.985 4.635 -6.269 1.00 91.62 85 SER A N 1
ATOM 676 C CA . SER A 1 85 ? -5.999 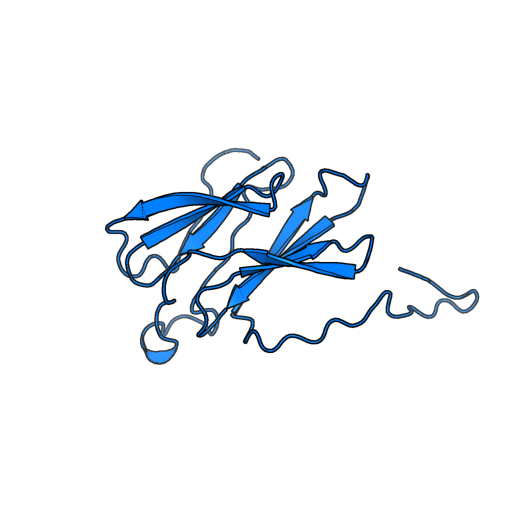5.487 -6.928 1.00 91.62 85 SER A CA 1
ATOM 677 C C . SER A 1 85 ? -6.275 5.157 -8.407 1.00 91.62 85 SER A C 1
ATOM 679 O O . SER A 1 85 ? -6.947 5.922 -9.090 1.00 91.62 85 SER A O 1
ATOM 681 N N . GLY A 1 86 ? -5.792 4.017 -8.909 1.00 85.12 86 GLY A N 1
ATOM 682 C CA . GLY A 1 86 ? -5.979 3.555 -10.287 1.00 85.12 86 GLY A CA 1
ATOM 683 C C . GLY A 1 86 ? -4.767 3.795 -11.195 1.00 85.12 86 GLY A C 1
ATOM 684 O O . GLY A 1 86 ? -3.669 4.086 -10.724 1.00 85.12 86 GLY A O 1
ATOM 685 N N . LEU A 1 87 ? -4.952 3.628 -12.511 1.00 77.75 87 LEU A N 1
ATOM 686 C CA . LEU A 1 87 ? -3.853 3.545 -13.489 1.00 77.75 87 LEU A CA 1
ATOM 687 C C . LEU A 1 87 ? -3.005 4.826 -13.572 1.00 77.75 87 LEU A C 1
ATOM 689 O O . LEU A 1 87 ? -1.786 4.741 -13.719 1.00 77.75 87 LEU A O 1
ATOM 693 N N . PHE A 1 88 ? -3.641 5.993 -13.455 1.00 77.94 88 PHE A N 1
ATOM 694 C CA . PHE A 1 88 ? -2.983 7.305 -13.507 1.00 77.94 88 PHE A CA 1
ATOM 695 C C . PHE A 1 88 ? -2.928 8.000 -12.141 1.00 77.94 88 PHE A C 1
ATOM 697 O O . PHE A 1 88 ? -2.460 9.135 -12.020 1.00 77.94 88 PHE A O 1
ATOM 704 N N . GLY A 1 89 ? -3.382 7.305 -11.100 1.00 88.50 89 GLY A N 1
ATOM 705 C CA . GLY A 1 89 ? -3.439 7.812 -9.744 1.00 88.50 89 GLY A CA 1
ATOM 706 C C . GLY A 1 89 ? -2.053 7.934 -9.110 1.00 88.50 89 GLY A C 1
ATOM 707 O O . GLY A 1 89 ? -1.223 7.040 -9.238 1.00 88.50 89 GLY A O 1
ATOM 708 N N . GLN A 1 90 ? -1.781 9.043 -8.418 1.00 93.75 90 GLN A N 1
ATOM 709 C CA . GLN A 1 90 ? -0.525 9.246 -7.676 1.00 93.75 90 GLN A CA 1
ATOM 710 C C . GLN A 1 90 ? -0.587 8.719 -6.240 1.00 93.75 90 GLN A C 1
ATOM 712 O O . GLN A 1 90 ? 0.451 8.498 -5.615 1.00 93.75 90 GLN A O 1
ATOM 717 N N . TYR A 1 91 ? -1.789 8.567 -5.696 1.00 96.00 91 TYR A N 1
ATOM 718 C CA . TYR A 1 91 ? -1.984 8.354 -4.271 1.00 96.00 91 TYR A CA 1
ATOM 719 C C . TYR A 1 91 ? -2.420 6.928 -3.959 1.00 96.00 91 TYR A C 1
ATOM 721 O O . TYR A 1 91 ? -3.122 6.289 -4.746 1.00 96.00 91 TYR A O 1
ATOM 729 N N . LEU A 1 92 ? -2.037 6.453 -2.778 1.00 96.88 92 LEU A N 1
ATOM 730 C CA . LEU A 1 92 ? -2.523 5.202 -2.207 1.00 96.88 92 LEU A CA 1
ATOM 731 C C . LEU A 1 92 ? -3.202 5.474 -0.868 1.00 96.88 92 LEU A C 1
ATOM 733 O O . LEU A 1 92 ? -2.811 6.391 -0.148 1.00 96.88 92 LEU A O 1
ATOM 737 N N . MET A 1 93 ? -4.199 4.667 -0.531 1.00 97.00 93 MET A N 1
ATOM 738 C CA . MET A 1 93 ? -4.904 4.693 0.746 1.00 97.00 93 MET A CA 1
ATOM 739 C C . MET A 1 93 ? -4.563 3.453 1.555 1.00 97.00 93 MET A C 1
ATOM 741 O O . MET A 1 93 ? -4.605 2.347 1.027 1.00 97.00 93 MET A O 1
ATOM 745 N N . THR A 1 94 ? -4.275 3.614 2.844 1.00 97.69 94 THR A N 1
ATOM 746 C CA . THR A 1 94 ? -4.185 2.480 3.771 1.00 97.69 94 THR A CA 1
ATOM 747 C C . THR A 1 94 ? -4.684 2.878 5.162 1.00 97.69 94 THR A C 1
ATOM 749 O O . THR A 1 94 ? -4.298 3.936 5.672 1.00 97.69 94 THR A O 1
ATOM 752 N N . PRO A 1 95 ? -5.570 2.089 5.791 1.00 97.25 95 PRO A N 1
ATOM 753 C CA . PRO A 1 95 ? -6.120 2.424 7.092 1.00 97.25 95 PRO A CA 1
ATOM 754 C C . PRO A 1 95 ? -5.201 1.989 8.242 1.00 97.25 95 PRO A C 1
ATOM 756 O O . PRO A 1 95 ? -4.235 1.235 8.080 1.00 97.25 95 PRO A O 1
ATOM 759 N N . SER A 1 96 ? -5.522 2.483 9.430 1.00 96.19 96 SER A N 1
ATOM 760 C CA . SER A 1 96 ? -5.105 1.968 10.733 1.00 96.19 96 SER A CA 1
ATOM 761 C C . SER A 1 96 ? -6.348 1.717 11.589 1.00 96.19 96 SER A C 1
ATOM 763 O O . SER A 1 96 ? -7.476 1.754 11.096 1.00 96.19 96 SER A O 1
ATOM 765 N N . LYS A 1 97 ? -6.162 1.457 12.885 1.00 95.50 97 LYS A N 1
ATOM 766 C CA . LYS A 1 97 ? -7.277 1.270 13.817 1.00 95.50 97 LYS A CA 1
ATOM 767 C C . LYS A 1 97 ? -8.224 2.484 13.904 1.00 95.50 97 LYS A C 1
ATOM 769 O O . LYS A 1 97 ? -9.432 2.286 14.026 1.00 95.50 97 LYS A O 1
ATOM 774 N N . GLU A 1 98 ? -7.683 3.704 13.859 1.00 96.25 98 GLU A N 1
ATOM 775 C CA . GLU A 1 98 ? -8.403 4.962 14.173 1.00 96.25 98 GLU A CA 1
ATOM 776 C C . GLU A 1 98 ? -8.147 6.093 13.154 1.00 96.25 98 GLU A C 1
ATOM 778 O O . GLU A 1 98 ? -8.585 7.230 13.348 1.00 96.25 98 GLU A O 1
ATOM 783 N N . SER A 1 99 ? -7.433 5.796 12.066 1.00 97.12 99 SER A N 1
ATOM 784 C CA . SER A 1 99 ? -7.093 6.770 11.029 1.00 97.12 99 SER A CA 1
ATOM 785 C C . SER A 1 99 ? -7.059 6.133 9.642 1.00 97.12 99 SER A C 1
ATOM 787 O O . SER A 1 99 ? -6.872 4.927 9.485 1.00 97.12 99 SER A O 1
ATOM 789 N N . LEU A 1 100 ? -7.140 6.972 8.615 1.00 97.25 100 LEU A N 1
ATOM 790 C CA . LEU A 1 100 ? -6.856 6.629 7.226 1.00 97.25 100 LEU A CA 1
ATOM 791 C C . LEU A 1 100 ? -5.645 7.430 6.740 1.00 97.25 100 LEU A C 1
ATOM 793 O O . LEU A 1 100 ? -5.573 8.639 6.948 1.00 97.25 100 LEU A O 1
ATOM 797 N N . PHE A 1 101 ? -4.689 6.777 6.086 1.00 97.81 101 PHE A N 1
ATOM 798 C CA . PHE A 1 101 ? -3.481 7.424 5.576 1.00 97.81 101 PHE A CA 1
ATOM 799 C C . PHE A 1 101 ? -3.503 7.504 4.055 1.00 97.81 101 PHE A C 1
ATOM 801 O O . PHE A 1 101 ? -3.781 6.509 3.384 1.00 97.81 101 PHE A O 1
ATOM 808 N N . ILE A 1 102 ? -3.139 8.672 3.524 1.00 97.44 102 ILE A N 1
ATOM 809 C CA . ILE A 1 102 ? -2.862 8.872 2.102 1.00 97.44 102 ILE A CA 1
ATOM 810 C C . ILE A 1 102 ? -1.349 8.873 1.905 1.00 97.44 102 ILE A C 1
ATOM 812 O O . ILE A 1 102 ? -0.635 9.684 2.500 1.00 97.44 102 ILE A O 1
ATOM 816 N N . LEU A 1 103 ? -0.851 7.985 1.056 1.00 97.81 103 LEU A N 1
ATOM 817 C CA . LEU A 1 103 ? 0.551 7.905 0.660 1.00 97.81 103 LEU A CA 1
ATOM 818 C C . LEU A 1 103 ? 0.738 8.556 -0.709 1.00 97.81 103 LEU A C 1
ATOM 820 O O . LEU A 1 103 ? -0.089 8.382 -1.599 1.00 97.81 103 LEU A O 1
ATOM 824 N N . ASP A 1 104 ? 1.839 9.279 -0.885 1.00 96.31 104 ASP A N 1
ATOM 825 C CA . ASP A 1 104 ? 2.270 9.805 -2.179 1.00 96.31 104 ASP A CA 1
ATOM 826 C C . ASP A 1 104 ? 3.183 8.778 -2.864 1.00 96.31 104 ASP A C 1
ATOM 828 O O . ASP A 1 104 ? 4.315 8.555 -2.420 1.00 96.31 104 ASP A O 1
ATOM 832 N N . GLY A 1 105 ? 2.697 8.163 -3.944 1.00 94.56 105 GLY A N 1
ATOM 833 C CA . GLY A 1 105 ? 3.414 7.161 -4.733 1.00 94.56 105 GLY A CA 1
ATOM 834 C C . GLY A 1 105 ? 4.538 7.723 -5.608 1.00 94.56 105 GLY A C 1
ATOM 835 O O . GLY A 1 105 ? 5.403 6.972 -6.047 1.00 94.56 105 GLY A O 1
ATOM 836 N N . ARG A 1 106 ? 4.581 9.041 -5.843 1.00 93.88 106 ARG A N 1
ATOM 837 C CA . ARG A 1 106 ? 5.697 9.705 -6.537 1.00 93.88 106 ARG A CA 1
ATOM 838 C C . ARG A 1 106 ? 6.854 9.965 -5.582 1.00 93.88 106 ARG A C 1
ATOM 840 O O . ARG A 1 106 ? 8.016 9.816 -5.949 1.00 93.88 106 ARG A O 1
ATOM 847 N N . LEU A 1 107 ? 6.541 10.385 -4.358 1.00 95.19 107 LEU A N 1
ATOM 848 C CA . LEU A 1 107 ? 7.539 10.726 -3.337 1.00 95.19 107 LEU A CA 1
ATOM 849 C C . LEU A 1 107 ? 7.871 9.553 -2.400 1.00 95.19 107 LEU A C 1
ATOM 851 O O . LEU A 1 107 ? 8.814 9.643 -1.603 1.00 95.19 107 LEU A O 1
ATOM 855 N N . ASN A 1 108 ? 7.121 8.454 -2.494 1.00 94.81 108 ASN A N 1
ATOM 856 C CA . ASN A 1 108 ? 7.238 7.261 -1.658 1.00 94.81 108 ASN A CA 1
ATOM 857 C C . ASN A 1 108 ? 7.237 7.630 -0.166 1.00 94.81 108 ASN A C 1
ATOM 859 O O . ASN A 1 108 ? 8.171 7.283 0.572 1.00 94.81 108 ASN A O 1
ATOM 863 N N . LYS A 1 109 ? 6.261 8.442 0.258 1.00 96.81 109 LYS A N 1
ATOM 864 C CA . LYS A 1 109 ? 6.143 8.963 1.631 1.00 96.81 109 LYS A CA 1
ATOM 865 C C . LYS A 1 109 ? 4.682 9.172 2.035 1.00 96.81 109 LYS A C 1
ATOM 867 O O . LYS A 1 109 ? 3.802 9.240 1.184 1.00 96.81 109 LYS A O 1
ATOM 872 N N . LEU A 1 110 ? 4.449 9.339 3.334 1.00 97.56 110 LEU A N 1
ATOM 873 C CA . LEU A 1 110 ? 3.160 9.778 3.860 1.00 97.56 110 LEU A CA 1
ATOM 874 C C . LEU A 1 110 ? 2.819 11.194 3.353 1.00 97.56 110 LEU A C 1
ATOM 876 O O . LE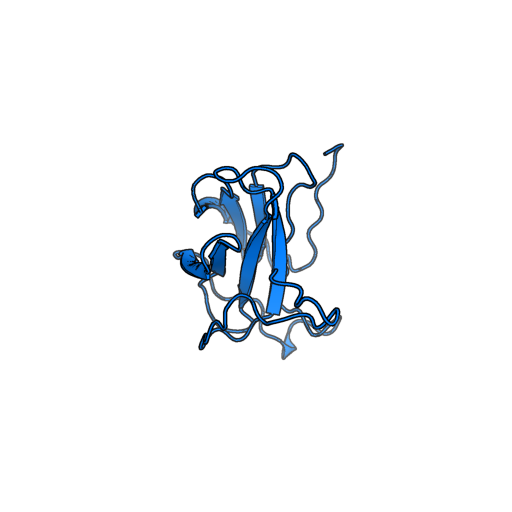U A 1 110 ? 3.653 12.098 3.455 1.00 97.56 110 LEU A O 1
ATOM 880 N N . ASN A 1 111 ? 1.609 11.373 2.816 1.00 97.50 111 ASN A N 1
ATOM 881 C CA . ASN A 1 111 ? 1.083 12.661 2.360 1.00 97.50 111 ASN A CA 1
ATOM 882 C C . ASN A 1 111 ? 0.203 13.317 3.427 1.00 97.50 111 ASN A C 1
ATOM 884 O O . ASN A 1 111 ? 0.454 14.454 3.817 1.00 97.50 111 ASN A O 1
ATOM 888 N N . CYS A 1 112 ? -0.812 12.600 3.912 1.00 97.31 112 CYS A N 1
ATOM 889 C CA . CYS A 1 112 ? -1.685 13.088 4.974 1.00 97.31 112 CYS A CA 1
ATOM 890 C C . CYS A 1 112 ? -2.311 11.949 5.785 1.00 97.31 112 CYS A C 1
ATOM 892 O O . CYS A 1 112 ? -2.377 10.800 5.345 1.00 97.31 112 CYS A O 1
ATOM 894 N N . GLU A 1 113 ? -2.769 12.305 6.981 1.00 97.88 113 GLU A N 1
ATOM 895 C CA . GLU A 1 113 ? -3.571 11.466 7.862 1.00 97.88 113 GLU A CA 1
ATOM 896 C C . GLU A 1 113 ? -4.968 12.082 7.984 1.00 97.88 113 GLU A C 1
ATOM 898 O O . GLU A 1 113 ? -5.104 13.283 8.219 1.00 97.88 113 GLU A O 1
ATOM 903 N N . ILE A 1 114 ? -5.993 11.250 7.837 1.00 97.25 114 ILE A N 1
ATOM 904 C CA . ILE A 1 114 ? -7.386 11.563 8.138 1.00 97.25 114 ILE A CA 1
ATOM 905 C C . ILE A 1 114 ? -7.703 10.847 9.451 1.00 97.25 114 ILE A C 1
ATOM 907 O O . ILE A 1 114 ? -7.709 9.617 9.509 1.00 97.25 114 ILE A O 1
ATOM 911 N N . THR A 1 115 ? -7.885 11.616 10.518 1.00 96.69 115 THR A N 1
ATOM 912 C CA . THR A 1 115 ? -8.143 11.107 11.872 1.00 96.69 115 THR A CA 1
ATOM 913 C C . THR A 1 115 ? -9.615 10.759 12.073 1.00 96.69 115 THR A C 1
ATOM 915 O O . THR A 1 115 ? -10.453 11.124 11.253 1.00 96.69 115 THR A O 1
ATOM 918 N N . GLU A 1 116 ? -9.927 10.094 13.189 1.00 95.25 116 GLU A N 1
ATOM 919 C CA . GLU A 1 116 ? -11.305 9.760 13.598 1.00 95.25 116 GLU A CA 1
ATOM 920 C C . GLU A 1 116 ? -12.016 8.821 12.606 1.00 95.25 116 GLU A C 1
ATOM 922 O O . GLU A 1 116 ? -13.239 8.811 12.479 1.00 95.25 116 GLU A O 1
ATOM 927 N N . VAL A 1 117 ? -11.232 7.989 11.912 1.00 95.06 117 VAL A N 1
ATOM 928 C CA . VAL A 1 117 ? -11.731 6.928 11.030 1.00 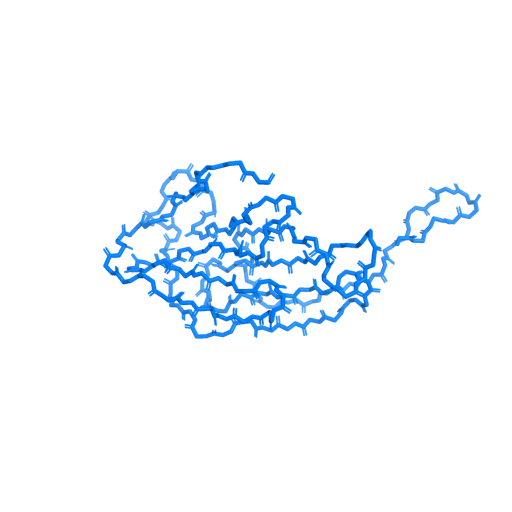95.06 117 VAL A CA 1
ATOM 929 C C . VAL A 1 117 ? -11.573 5.598 11.754 1.00 95.06 117 VAL A C 1
ATOM 931 O O . VAL A 1 117 ? -10.572 4.895 11.616 1.00 95.06 117 VAL A O 1
ATOM 934 N N . GLU A 1 118 ? -12.563 5.255 12.569 1.00 93.69 118 GLU A N 1
ATOM 935 C CA . GLU A 1 118 ? -12.544 4.016 13.342 1.00 93.69 118 GLU A CA 1
ATOM 936 C C . GLU A 1 118 ? -12.798 2.794 12.454 1.00 93.69 118 GLU A C 1
ATOM 938 O O . GLU A 1 118 ? -13.782 2.730 11.716 1.00 93.69 118 GLU A O 1
ATOM 943 N N . ARG A 1 119 ? -11.924 1.784 12.559 1.00 90.19 119 ARG A N 1
ATOM 944 C CA . ARG A 1 119 ? -12.066 0.481 11.878 1.00 90.19 119 ARG A CA 1
ATOM 945 C C . ARG A 1 119 ? -12.293 0.592 10.362 1.00 90.19 119 ARG A C 1
ATOM 947 O O . ARG A 1 119 ? -12.991 -0.238 9.778 1.00 90.19 119 ARG A O 1
ATOM 954 N N . GLY A 1 120 ? -11.672 1.577 9.712 1.00 86.38 120 GLY A N 1
ATOM 955 C CA . GLY A 1 120 ? -11.819 1.870 8.281 1.00 86.38 120 GLY A CA 1
ATOM 956 C C . GLY A 1 120 ? -11.166 0.860 7.331 1.00 86.38 120 GLY A C 1
ATOM 957 O O . GLY A 1 120 ? -10.587 1.262 6.331 1.00 86.38 120 GLY A O 1
ATOM 958 N N . ASN A 1 121 ? -11.223 -0.446 7.612 1.00 90.31 121 ASN A N 1
ATOM 959 C CA . ASN A 1 121 ? -10.553 -1.488 6.823 1.00 90.31 121 ASN A CA 1
ATOM 960 C C . ASN A 1 121 ? -11.298 -1.875 5.526 1.00 90.31 121 ASN A C 1
ATOM 962 O O . ASN A 1 121 ? -11.121 -2.957 4.975 1.00 90.31 121 ASN A O 1
ATOM 966 N N . THR A 1 122 ? -12.173 -0.999 5.038 1.00 88.81 122 THR A N 1
ATOM 967 C CA . THR A 1 122 ? -12.820 -1.081 3.726 1.00 88.81 122 THR A CA 1
ATOM 968 C C . THR A 1 122 ? -12.754 0.307 3.117 1.00 88.81 122 THR A C 1
ATOM 970 O O . THR A 1 122 ? -13.402 1.232 3.602 1.00 88.81 122 THR A O 1
ATOM 973 N N . VAL A 1 123 ? -11.930 0.457 2.084 1.00 89.50 123 VAL A N 1
ATOM 974 C CA . VAL A 1 123 ? -11.663 1.733 1.418 1.00 89.50 123 VAL A CA 1
ATOM 975 C C . VAL A 1 123 ? -11.801 1.548 -0.084 1.00 89.50 123 VAL A C 1
ATOM 977 O O . VAL A 1 123 ? -11.444 0.504 -0.619 1.00 89.50 123 VAL A O 1
ATOM 980 N N . ILE A 1 124 ? -12.351 2.551 -0.761 1.00 90.25 124 ILE A N 1
ATOM 981 C CA . ILE A 1 124 ? -12.509 2.559 -2.213 1.00 90.25 124 ILE A CA 1
ATOM 982 C C . ILE A 1 124 ? -12.278 3.974 -2.730 1.00 90.25 124 ILE A C 1
ATOM 984 O O . ILE A 1 124 ? -12.695 4.953 -2.108 1.00 90.25 124 ILE A O 1
ATOM 988 N N . TRP A 1 125 ? -11.618 4.079 -3.876 1.00 89.69 125 TRP A N 1
ATOM 989 C CA . TRP A 1 125 ? -11.522 5.327 -4.619 1.00 89.69 125 TRP A CA 1
ATOM 990 C C . TRP A 1 125 ? -12.804 5.532 -5.433 1.00 89.69 125 TRP A C 1
ATOM 992 O O . TRP A 1 125 ? -13.204 4.655 -6.194 1.00 89.69 125 TRP A O 1
ATOM 1002 N N . VAL A 1 126 ? -13.460 6.682 -5.262 1.00 85.94 126 VAL A N 1
ATOM 1003 C CA . VAL A 1 126 ? -14.669 7.045 -6.016 1.00 85.94 126 VAL A CA 1
ATOM 1004 C C . VAL A 1 126 ? -14.301 8.094 -7.063 1.00 85.94 126 VAL A C 1
ATOM 1006 O O . VAL A 1 126 ? -13.878 9.192 -6.708 1.00 85.94 126 VAL A O 1
ATOM 1009 N N . GLY A 1 127 ? -14.472 7.759 -8.341 1.00 79.06 127 GLY A N 1
ATOM 1010 C CA . GLY A 1 127 ? -14.147 8.622 -9.480 1.00 79.06 127 GLY A CA 1
ATOM 1011 C C . GLY A 1 127 ? -13.520 7.834 -10.631 1.00 79.06 127 GLY A C 1
ATOM 1012 O O . GLY A 1 127 ? -13.223 6.650 -10.479 1.00 79.06 127 GLY A O 1
ATOM 1013 N N . GLU A 1 128 ? -13.344 8.477 -11.785 1.00 59.56 128 GLU A N 1
ATOM 1014 C CA . GLU A 1 128 ? -12.567 7.900 -12.888 1.00 59.56 128 GLU A CA 1
ATOM 1015 C C . GLU A 1 128 ? -11.065 8.067 -12.618 1.00 59.56 128 GLU A C 1
ATOM 1017 O O . GLU A 1 128 ? -10.634 9.111 -12.120 1.00 59.56 128 GLU A O 1
ATOM 1022 N N . ALA A 1 129 ? -10.303 7.012 -12.922 1.00 54.72 129 ALA A N 1
ATOM 1023 C CA . ALA A 1 129 ? -8.848 6.964 -12.825 1.00 54.72 129 ALA A CA 1
ATOM 1024 C C . ALA A 1 129 ? -8.186 7.332 -14.150 1.00 54.72 129 ALA A C 1
ATOM 1026 O O . ALA A 1 129 ? -8.643 6.827 -15.201 1.00 54.72 129 ALA A O 1
#

Foldseek 3Di:
DDQDPVRDDDDPDDDDDPFAFLEKDWACDPPDPPFIKMWTDGQFDQWIWIAGPVPRDIDIADDGDGFDHCVNDPPDSRSWYWAALDHPGQWIWIDHQFWIWIAGNHVRYTDDIGGRCHSPRDDDRPDDD

Solvent-accessible surface area (backbone atoms only — not comparable to full-atom values): 7437 Å² total; per-residue (Å²): 123,52,65,45,101,85,68,46,81,46,82,78,74,86,86,92,70,92,68,52,70,28,28,67,26,74,39,68,40,86,87,44,88,98,40,45,26,40,40,31,26,18,41,77,45,41,45,29,43,35,36,38,67,90,77,66,49,73,48,75,30,62,91,56,56,54,30,32,51,57,91,76,33,90,88,56,89,47,29,11,44,37,47,54,44,49,83,77,39,55,41,30,42,34,36,16,36,48,25,36,34,37,32,31,65,79,76,66,35,73,70,50,74,44,72,84,30,66,69,40,63,75,83,81,83,86,76,92,91

pLDDT: mean 92.47, std 6.81, range [54.72, 97.88]